Protein AF-A0AAU0MX17-F1 (afdb_monomer_lite)

Structure (mmCIF, N/CA/C/O backbone):
data_AF-A0AAU0MX17-F1
#
_entry.id   AF-A0AAU0MX17-F1
#
loop_
_atom_site.group_PDB
_atom_site.id
_atom_site.type_symbol
_atom_site.label_atom_id
_atom_site.label_alt_id
_atom_site.label_comp_id
_atom_site.label_asym_id
_atom_site.label_entity_id
_atom_site.label_seq_id
_atom_site.pdbx_PDB_ins_code
_atom_site.Cartn_x
_atom_site.Cartn_y
_atom_site.Cartn_z
_atom_site.occupancy
_atom_site.B_iso_or_equiv
_atom_site.auth_seq_id
_atom_site.auth_comp_id
_atom_site.auth_asym_id
_atom_site.auth_atom_id
_atom_site.pdbx_PDB_model_num
ATOM 1 N N . MET A 1 1 ? -10.343 1.670 16.034 1.00 87.38 1 MET A N 1
ATOM 2 C CA . MET A 1 1 ? -10.705 1.645 14.603 1.00 87.38 1 MET A CA 1
ATOM 3 C C . MET A 1 1 ? -11.969 0.818 14.427 1.00 87.38 1 MET A C 1
ATOM 5 O O . MET A 1 1 ? -12.067 -0.220 15.071 1.00 87.38 1 MET A O 1
ATOM 9 N N . ASP A 1 2 ? -12.922 1.293 13.625 1.00 90.56 2 ASP A N 1
ATOM 10 C CA . ASP A 1 2 ? -14.184 0.595 13.323 1.00 90.56 2 ASP A CA 1
ATOM 11 C C . ASP A 1 2 ? -13.958 -0.623 12.399 1.00 90.56 2 ASP A C 1
ATOM 13 O O . ASP A 1 2 ? -13.023 -0.615 11.596 1.00 90.56 2 ASP A O 1
ATOM 17 N N . GLU A 1 3 ? -14.795 -1.664 12.490 1.00 91.25 3 GLU A N 1
ATOM 18 C CA . GLU A 1 3 ? -14.645 -2.885 11.677 1.00 91.25 3 GLU A CA 1
ATOM 19 C C . GLU A 1 3 ? -14.790 -2.643 10.168 1.00 91.25 3 GLU A C 1
ATOM 21 O O . GLU A 1 3 ? -14.096 -3.290 9.385 1.00 91.25 3 GLU A O 1
ATOM 26 N N . SER A 1 4 ? -15.617 -1.685 9.740 1.00 91.31 4 SER A N 1
ATOM 27 C CA . SER A 1 4 ? -15.722 -1.300 8.324 1.00 91.31 4 SER A CA 1
ATOM 28 C C . SER A 1 4 ? -14.387 -0.770 7.788 1.00 91.31 4 SER A C 1
ATOM 30 O O . SER A 1 4 ? -13.949 -1.155 6.703 1.00 91.31 4 SER A O 1
ATOM 32 N N . ILE A 1 5 ? -13.686 0.033 8.592 1.00 94.38 5 ILE A N 1
ATOM 33 C CA . ILE A 1 5 ? -12.375 0.598 8.258 1.00 94.38 5 ILE A CA 1
ATOM 34 C C . ILE A 1 5 ? -11.295 -0.487 8.274 1.00 94.38 5 ILE A C 1
ATOM 36 O O . ILE A 1 5 ? -10.513 -0.59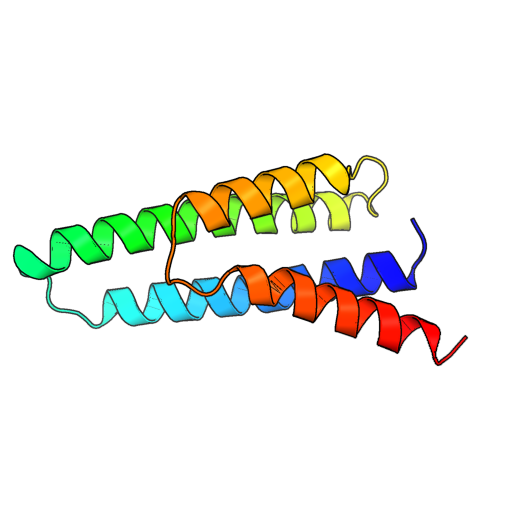3 7.329 1.00 94.38 5 ILE A O 1
ATOM 40 N N . LYS A 1 6 ? -11.288 -1.362 9.289 1.00 94.56 6 LYS A N 1
ATOM 41 C CA . LYS A 1 6 ? -10.379 -2.520 9.314 1.00 94.56 6 LYS A CA 1
ATOM 42 C C . LYS A 1 6 ? -10.586 -3.421 8.095 1.00 94.56 6 LYS A C 1
ATOM 44 O O . LYS A 1 6 ? -9.618 -3.885 7.499 1.00 94.56 6 LYS A O 1
ATOM 49 N N . SER A 1 7 ? -11.838 -3.661 7.702 1.00 93.62 7 SER A N 1
ATOM 50 C CA . SER A 1 7 ? -12.177 -4.434 6.504 1.00 93.62 7 SER A CA 1
ATOM 51 C C . SER A 1 7 ? -11.662 -3.764 5.228 1.00 93.62 7 SER A C 1
ATOM 53 O O . SER A 1 7 ? -11.069 -4.440 4.386 1.00 93.62 7 SER A O 1
ATOM 55 N N . ALA A 1 8 ? -11.804 -2.442 5.103 1.00 95.50 8 ALA A N 1
ATOM 56 C CA . ALA A 1 8 ? -11.250 -1.684 3.983 1.00 95.50 8 ALA A CA 1
ATOM 57 C C . ALA A 1 8 ? -9.718 -1.802 3.908 1.00 95.50 8 ALA A C 1
ATOM 59 O O . ALA A 1 8 ? -9.172 -2.064 2.838 1.00 95.50 8 ALA A O 1
ATOM 60 N N . TYR A 1 9 ? -9.017 -1.720 5.042 1.00 96.38 9 TYR A N 1
ATOM 61 C CA . TYR A 1 9 ? -7.568 -1.927 5.094 1.00 96.38 9 TYR A CA 1
ATOM 62 C C . TYR A 1 9 ? -7.140 -3.358 4.746 1.00 96.38 9 TYR A C 1
ATOM 64 O O . TYR A 1 9 ? -6.151 -3.555 4.035 1.00 96.38 9 TYR A O 1
ATOM 72 N N . ARG A 1 10 ? -7.891 -4.370 5.195 1.00 94.62 10 ARG A N 1
ATOM 73 C CA . ARG A 1 10 ? -7.667 -5.773 4.805 1.00 94.62 10 ARG A CA 1
ATOM 74 C C . ARG A 1 10 ? -7.833 -5.954 3.294 1.00 94.62 10 ARG A C 1
ATOM 76 O O . ARG A 1 10 ? -6.991 -6.587 2.657 1.00 94.62 10 ARG A O 1
ATOM 83 N N . HIS A 1 11 ? -8.880 -5.365 2.717 1.00 94.06 11 HIS A N 1
ATOM 84 C CA . HIS A 1 11 ? -9.138 -5.396 1.278 1.00 94.06 11 HIS A CA 1
ATOM 85 C C . HIS A 1 11 ? -8.035 -4.690 0.473 1.00 94.06 11 HIS A C 1
ATOM 87 O O . HIS A 1 11 ? -7.536 -5.238 -0.515 1.00 94.06 11 HIS A O 1
ATOM 93 N N . LEU A 1 12 ? -7.592 -3.519 0.940 1.00 95.56 12 LEU A N 1
ATOM 94 C CA . LEU A 1 12 ? -6.469 -2.791 0.359 1.00 95.56 12 LEU A CA 1
ATOM 95 C C . LEU A 1 12 ? -5.196 -3.648 0.349 1.00 95.56 12 LEU A C 1
ATOM 97 O O . LEU A 1 12 ? -4.540 -3.768 -0.684 1.00 95.56 12 LEU A O 1
ATOM 101 N N . GLY A 1 13 ? -4.871 -4.290 1.473 1.00 93.12 13 GLY A N 1
ATOM 102 C CA . GLY A 1 13 ? -3.697 -5.153 1.586 1.00 93.12 13 GLY A CA 1
ATOM 103 C C . GLY A 1 13 ? -3.714 -6.348 0.626 1.00 93.12 13 GLY A C 1
ATOM 104 O O . GLY A 1 13 ? -2.698 -6.649 -0.003 1.00 93.12 13 GLY A O 1
ATOM 105 N N . LEU A 1 14 ? -4.871 -6.995 0.455 1.00 90.44 14 LEU A N 1
ATOM 106 C CA . LEU A 1 14 ? -5.047 -8.092 -0.506 1.00 90.44 14 LEU A CA 1
ATOM 107 C C . LEU A 1 14 ? -4.861 -7.625 -1.955 1.00 90.44 14 LEU A C 1
ATOM 109 O O . LEU A 1 14 ? -4.151 -8.267 -2.732 1.00 90.44 14 LEU A O 1
ATOM 113 N N . THR A 1 15 ? -5.461 -6.490 -2.311 1.00 90.12 15 THR A N 1
ATOM 114 C CA . THR A 1 15 ? -5.358 -5.928 -3.665 1.00 90.12 15 THR A CA 1
ATOM 115 C C . THR A 1 15 ? -3.929 -5.485 -3.975 1.00 90.12 15 THR A C 1
ATOM 117 O O . THR A 1 15 ? -3.402 -5.761 -5.055 1.00 90.12 15 THR A O 1
ATOM 120 N N . GLY A 1 16 ? -3.260 -4.873 -2.998 1.00 88.62 16 GLY A N 1
ATOM 121 C CA . GLY A 1 16 ? -1.858 -4.484 -3.086 1.00 88.62 16 GLY A CA 1
ATOM 122 C C . GLY A 1 16 ? -0.911 -5.648 -3.355 1.00 88.62 16 GLY A C 1
ATOM 123 O O . GLY A 1 16 ? -0.021 -5.559 -4.204 1.00 88.62 16 GLY A O 1
ATOM 124 N N . TYR A 1 17 ? -1.139 -6.778 -2.685 1.00 86.69 17 TYR A N 1
ATOM 125 C CA . TYR A 1 17 ? -0.372 -7.996 -2.922 1.00 86.69 17 TYR A CA 1
ATOM 126 C C . TYR A 1 17 ? -0.527 -8.509 -4.365 1.00 86.69 17 TYR A C 1
ATOM 128 O O . TYR A 1 17 ? 0.470 -8.833 -5.017 1.00 86.69 17 TYR A O 1
ATOM 136 N N . ALA A 1 18 ? -1.754 -8.524 -4.899 1.00 87.00 18 ALA A N 1
ATOM 137 C CA . ALA A 1 18 ? -2.008 -8.915 -6.287 1.00 87.00 18 ALA A CA 1
ATOM 138 C C . ALA A 1 18 ? -1.312 -7.976 -7.293 1.00 87.00 18 ALA A C 1
ATOM 140 O O . ALA A 1 18 ? -0.726 -8.436 -8.279 1.00 87.00 18 ALA A O 1
ATOM 141 N N . ALA A 1 19 ? -1.301 -6.668 -7.020 1.00 84.69 19 ALA A N 1
ATOM 142 C CA . ALA A 1 19 ? -0.602 -5.692 -7.850 1.00 84.69 19 ALA A CA 1
ATOM 143 C C . ALA A 1 19 ? 0.919 -5.933 -7.873 1.00 84.69 19 ALA A C 1
ATOM 145 O O . ALA A 1 19 ? 1.521 -5.972 -8.949 1.00 84.69 19 ALA A O 1
ATOM 146 N N . ILE A 1 20 ? 1.542 -6.191 -6.715 1.00 87.12 20 ILE A N 1
ATOM 147 C CA . ILE A 1 20 ? 2.974 -6.532 -6.633 1.00 87.12 20 ILE A CA 1
ATOM 148 C C . ILE A 1 20 ? 3.300 -7.782 -7.459 1.00 87.12 20 ILE A C 1
ATOM 150 O O . ILE A 1 20 ? 4.303 -7.802 -8.184 1.00 87.12 20 ILE A O 1
ATOM 154 N N . GLN A 1 21 ? 2.465 -8.822 -7.379 1.00 84.31 21 GLN A N 1
ATOM 155 C CA . GLN A 1 21 ? 2.661 -10.041 -8.167 1.00 84.31 21 GLN A CA 1
ATOM 156 C C . GLN A 1 21 ? 2.594 -9.771 -9.677 1.00 84.31 21 GLN A C 1
ATOM 158 O O . GLN A 1 21 ? 3.395 -10.331 -10.434 1.00 84.31 21 GLN A O 1
ATOM 163 N N . SER A 1 22 ? 1.688 -8.894 -10.114 1.00 82.19 22 SER A N 1
ATOM 164 C CA . SER A 1 22 ? 1.544 -8.498 -11.520 1.00 82.19 22 SER A CA 1
ATOM 165 C C . SER A 1 22 ? 2.792 -7.776 -12.051 1.00 82.19 22 SER A C 1
ATOM 167 O O . SER A 1 22 ? 3.356 -8.170 -13.081 1.00 82.19 22 SER A O 1
ATOM 169 N N . 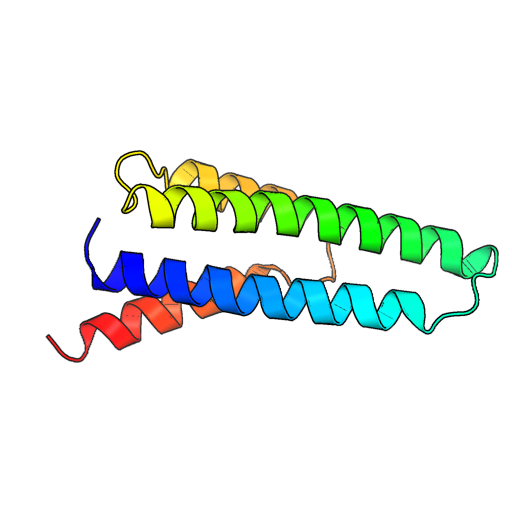ILE A 1 23 ? 3.304 -6.788 -11.303 1.00 77.38 23 ILE A N 1
ATOM 170 C CA . ILE A 1 23 ? 4.535 -6.061 -11.666 1.00 77.38 23 ILE A CA 1
ATOM 171 C C . ILE A 1 23 ? 5.727 -7.031 -11.703 1.00 77.38 23 ILE A C 1
ATOM 173 O O . ILE A 1 23 ? 6.487 -7.061 -12.671 1.00 77.38 23 ILE A O 1
ATOM 177 N N . SER A 1 24 ? 5.858 -7.887 -10.685 1.00 78.50 24 SER A N 1
ATOM 178 C CA . SER A 1 24 ? 6.952 -8.864 -10.590 1.00 78.50 24 SER A CA 1
ATOM 179 C C . SER A 1 24 ? 6.945 -9.874 -11.742 1.00 78.50 24 SER A C 1
ATOM 181 O O . SER A 1 24 ? 8.002 -10.253 -12.246 1.00 78.50 24 SER A O 1
ATOM 183 N N . SER A 1 25 ? 5.761 -10.316 -12.173 1.00 78.75 25 SER A N 1
ATOM 184 C CA . SER A 1 25 ? 5.620 -11.266 -13.282 1.00 78.75 25 SER A CA 1
ATOM 185 C C . SER A 1 25 ? 6.001 -10.631 -14.617 1.00 78.75 25 SER A C 1
ATOM 187 O O . SER A 1 25 ? 6.714 -11.252 -15.403 1.00 78.75 25 SER A O 1
ATOM 189 N N . SER A 1 26 ? 5.619 -9.369 -14.833 1.00 73.50 26 SER A N 1
ATOM 190 C CA . SER A 1 26 ? 5.996 -8.600 -16.027 1.00 73.50 26 SER A CA 1
ATOM 191 C C . SER A 1 26 ? 7.516 -8.447 -16.170 1.00 73.50 26 SER A C 1
ATOM 193 O O . SER A 1 26 ? 8.044 -8.523 -17.278 1.00 73.50 26 SER A O 1
ATOM 195 N N . LEU A 1 27 ? 8.247 -8.323 -15.054 1.00 73.62 27 LEU A N 1
ATOM 196 C CA . LEU A 1 27 ? 9.713 -8.234 -15.060 1.00 73.62 27 LEU A CA 1
ATOM 197 C C . LEU A 1 27 ? 10.414 -9.543 -15.458 1.00 73.62 27 LEU A C 1
ATOM 199 O O . LEU A 1 27 ? 11.495 -9.494 -16.038 1.00 73.62 27 LEU A O 1
ATOM 203 N N . LYS A 1 28 ? 9.821 -10.714 -15.179 1.00 64.94 28 LYS A N 1
ATOM 204 C CA . LYS A 1 28 ? 10.420 -12.023 -15.518 1.00 64.94 28 LYS A CA 1
ATOM 205 C C . LYS A 1 28 ? 10.420 -12.327 -17.020 1.00 64.94 28 LYS A C 1
ATOM 207 O O . LYS A 1 28 ? 11.206 -13.160 -17.458 1.00 64.94 28 LYS A O 1
ATOM 212 N N . VAL A 1 29 ? 9.541 -11.689 -17.793 1.00 59.34 29 VAL A N 1
ATOM 213 C CA . VAL A 1 29 ? 9.337 -11.982 -19.225 1.00 59.34 29 VAL A CA 1
ATOM 214 C C . VAL A 1 29 ? 10.261 -11.147 -20.132 1.00 59.34 29 VAL A C 1
ATOM 216 O O . VAL A 1 29 ? 10.445 -11.479 -21.301 1.00 59.34 29 VAL A O 1
ATOM 219 N N . GLY A 1 30 ? 10.902 -10.093 -19.614 1.00 57.66 30 GLY A N 1
ATOM 220 C CA . GLY A 1 30 ? 11.810 -9.243 -20.392 1.00 57.66 30 GLY A CA 1
ATOM 221 C C . GLY A 1 30 ? 13.247 -9.774 -20.451 1.00 57.66 30 GLY A C 1
ATOM 222 O O . GLY A 1 30 ? 13.925 -9.839 -19.428 1.00 57.66 30 GLY A O 1
ATOM 223 N N . SER A 1 31 ? 13.762 -10.082 -21.648 1.00 53.88 31 SER A N 1
ATOM 224 C CA . SER A 1 31 ? 15.211 -10.223 -21.872 1.00 53.88 31 SER A CA 1
ATOM 225 C C . SER A 1 31 ? 15.919 -8.918 -21.493 1.00 53.88 31 SER A C 1
ATOM 227 O O . SER A 1 31 ? 15.693 -7.877 -22.109 1.00 53.88 31 SER A O 1
ATOM 229 N N . PHE A 1 32 ? 16.766 -8.969 -20.464 1.00 56.28 32 PHE A N 1
ATOM 230 C CA . PHE A 1 32 ? 17.498 -7.811 -19.958 1.00 56.28 32 PHE A CA 1
ATOM 231 C C . PHE A 1 32 ? 18.577 -7.357 -20.951 1.00 56.28 32 PHE A C 1
ATOM 233 O O . PHE A 1 32 ? 19.634 -7.972 -21.053 1.00 56.28 32 PHE A O 1
ATOM 240 N N . ASN A 1 33 ? 18.335 -6.235 -21.626 1.00 58.50 33 ASN A N 1
ATOM 241 C CA . ASN A 1 33 ? 19.366 -5.455 -22.309 1.00 58.50 33 ASN A CA 1
ATOM 242 C C . ASN A 1 33 ? 19.699 -4.208 -21.461 1.00 58.50 33 ASN A C 1
ATOM 244 O O . ASN A 1 33 ? 18.919 -3.801 -20.599 1.00 58.50 33 ASN A O 1
ATOM 248 N N . LEU A 1 34 ? 20.839 -3.548 -21.700 1.00 52.91 34 LEU A N 1
ATOM 249 C CA . LEU A 1 34 ? 21.283 -2.377 -20.912 1.00 52.91 34 LEU A CA 1
ATOM 250 C C . LEU A 1 34 ? 20.237 -1.243 -20.826 1.00 52.91 34 LEU A C 1
ATOM 252 O O . LEU A 1 34 ? 20.126 -0.595 -19.789 1.00 52.91 34 LEU A O 1
ATOM 256 N N . GLY A 1 35 ? 19.425 -1.042 -21.872 1.00 59.66 35 GLY A N 1
ATOM 257 C CA . GLY A 1 35 ? 18.340 -0.049 -21.878 1.00 59.66 35 GLY A CA 1
ATOM 258 C C . GLY A 1 35 ? 17.143 -0.402 -20.983 1.00 59.66 35 GLY A C 1
ATOM 259 O O . GLY A 1 35 ? 16.478 0.494 -20.472 1.00 59.66 35 GLY A O 1
ATOM 260 N N . THR A 1 36 ? 16.885 -1.690 -20.730 1.00 66.06 36 THR A N 1
ATOM 261 C CA . THR A 1 36 ? 15.800 -2.148 -19.842 1.00 66.06 36 THR A CA 1
ATOM 262 C C . THR A 1 36 ? 16.259 -2.306 -18.393 1.00 66.06 36 THR A C 1
ATOM 264 O O . THR A 1 36 ? 15.423 -2.356 -17.494 1.00 66.06 36 THR A O 1
ATOM 267 N N . ALA A 1 37 ? 17.572 -2.330 -18.136 1.00 68.75 37 ALA A N 1
ATOM 268 C CA . ALA A 1 37 ? 18.138 -2.466 -16.793 1.00 68.75 37 ALA A CA 1
ATOM 269 C C . ALA A 1 37 ? 17.772 -1.289 -15.870 1.00 68.75 37 ALA A C 1
ATOM 271 O O . ALA A 1 37 ? 17.454 -1.502 -14.701 1.00 68.75 37 ALA A O 1
ATOM 272 N N . GLY A 1 38 ? 17.758 -0.057 -16.396 1.00 73.19 38 GLY A N 1
ATOM 273 C CA . GLY A 1 38 ? 17.339 1.126 -15.637 1.00 73.19 38 GLY A CA 1
ATOM 274 C C . GLY A 1 38 ? 15.866 1.064 -15.230 1.00 73.19 38 GLY A C 1
ATOM 275 O O . GLY A 1 38 ? 15.535 1.288 -14.068 1.00 73.19 38 GLY A O 1
ATOM 276 N N . HIS A 1 39 ? 14.993 0.677 -16.165 1.00 74.62 39 HIS A N 1
ATOM 277 C CA . HIS A 1 39 ? 13.565 0.519 -15.896 1.00 74.62 39 HIS A CA 1
ATOM 278 C C . HIS A 1 39 ? 13.299 -0.610 -14.892 1.00 74.62 39 HIS A C 1
ATOM 280 O O . HIS A 1 39 ? 12.614 -0.396 -13.897 1.00 74.62 39 HIS A O 1
ATOM 286 N N . ALA A 1 40 ? 13.925 -1.774 -15.084 1.00 77.88 40 ALA A N 1
ATOM 287 C CA . ALA A 1 40 ? 13.800 -2.901 -14.169 1.00 77.88 40 ALA A CA 1
ATOM 288 C C . ALA A 1 40 ? 14.300 -2.569 -12.754 1.00 77.88 40 ALA A C 1
ATOM 290 O O . ALA A 1 40 ? 13.651 -2.935 -11.779 1.00 77.88 40 ALA A O 1
ATOM 291 N N . ASN A 1 41 ? 15.407 -1.832 -12.619 1.00 82.94 41 ASN A N 1
ATOM 292 C CA . ASN A 1 41 ? 15.892 -1.376 -11.317 1.00 82.94 41 ASN A CA 1
ATOM 293 C C . ASN A 1 41 ? 14.875 -0.458 -10.618 1.00 82.94 41 ASN A C 1
ATOM 295 O O . ASN A 1 41 ? 14.618 -0.625 -9.427 1.00 82.94 41 ASN A O 1
ATOM 299 N N . THR A 1 42 ? 14.257 0.475 -11.347 1.00 86.00 42 THR A N 1
ATOM 300 C CA . THR A 1 42 ? 13.188 1.326 -10.801 1.00 86.00 42 THR A CA 1
ATOM 301 C C . THR A 1 42 ? 11.971 0.502 -10.380 1.00 86.00 42 THR A C 1
ATOM 303 O O . THR A 1 42 ? 11.483 0.680 -9.267 1.00 86.00 42 THR A O 1
ATOM 306 N N . SER A 1 43 ? 11.512 -0.443 -11.207 1.00 85.75 43 SER A N 1
ATOM 307 C CA . SER A 1 43 ? 10.372 -1.305 -10.870 1.00 85.75 43 SER A CA 1
ATOM 308 C C . SER A 1 43 ? 10.649 -2.208 -9.664 1.00 85.75 43 SER A C 1
ATOM 310 O O . SER A 1 43 ? 9.764 -2.395 -8.837 1.00 85.75 43 SER A O 1
ATOM 312 N N . LEU A 1 44 ? 11.869 -2.738 -9.516 1.00 87.31 44 LEU A N 1
ATOM 313 C CA . LEU A 1 44 ? 12.254 -3.537 -8.345 1.00 87.31 44 LEU A CA 1
ATOM 314 C C . LEU A 1 44 ? 12.254 -2.704 -7.060 1.00 87.31 44 LEU A C 1
ATOM 316 O O . LEU A 1 44 ? 11.772 -3.172 -6.029 1.00 87.31 44 LEU A O 1
ATOM 320 N N . LYS A 1 45 ? 12.750 -1.462 -7.116 1.00 91.25 45 LYS A N 1
ATOM 321 C CA . LYS A 1 45 ? 12.689 -0.540 -5.975 1.00 91.25 45 LYS A CA 1
ATOM 322 C C . LYS A 1 45 ? 11.248 -0.184 -5.616 1.00 91.25 45 LYS A C 1
ATOM 324 O O . LYS A 1 45 ? 10.904 -0.223 -4.440 1.00 91.25 45 LYS A O 1
ATOM 329 N N . LEU A 1 46 ? 10.398 0.069 -6.614 1.00 91.50 46 LEU A N 1
ATOM 330 C CA . LEU A 1 46 ? 8.970 0.290 -6.395 1.00 91.50 46 LEU A CA 1
ATOM 331 C C . LEU A 1 46 ? 8.307 -0.931 -5.743 1.00 91.50 46 LEU A C 1
ATOM 333 O O . LEU A 1 46 ? 7.597 -0.776 -4.754 1.00 91.50 46 LEU A O 1
ATOM 337 N N . ILE A 1 47 ? 8.569 -2.143 -6.246 1.00 91.56 47 ILE A N 1
ATOM 338 C CA . ILE A 1 47 ? 8.067 -3.387 -5.644 1.00 91.56 47 ILE A CA 1
ATOM 339 C C . ILE A 1 47 ? 8.493 -3.482 -4.179 1.00 91.56 47 ILE A C 1
ATOM 341 O O . ILE A 1 47 ? 7.660 -3.811 -3.338 1.00 91.56 47 ILE A O 1
ATOM 345 N N . ALA A 1 48 ? 9.754 -3.186 -3.858 1.00 92.69 48 ALA A N 1
ATOM 346 C CA . ALA A 1 48 ? 10.239 -3.215 -2.482 1.00 92.69 48 ALA A CA 1
ATOM 347 C C . ALA A 1 48 ? 9.498 -2.197 -1.599 1.00 92.69 48 ALA A C 1
ATOM 349 O O . ALA A 1 48 ? 8.991 -2.571 -0.543 1.00 92.69 48 ALA A O 1
ATOM 350 N N . SER A 1 49 ? 9.353 -0.948 -2.059 1.00 95.06 49 SER A N 1
ATOM 351 C CA . SER A 1 49 ? 8.619 0.100 -1.338 1.00 95.06 49 SER A CA 1
ATOM 352 C C . SER A 1 49 ? 7.151 -0.269 -1.100 1.00 95.06 49 SER A C 1
ATOM 354 O O . SER A 1 49 ? 6.660 -0.132 0.020 1.00 95.06 49 SER A O 1
ATOM 356 N N . LEU A 1 50 ? 6.459 -0.785 -2.122 1.00 94.75 50 LEU A N 1
ATOM 357 C CA . LEU A 1 50 ? 5.073 -1.243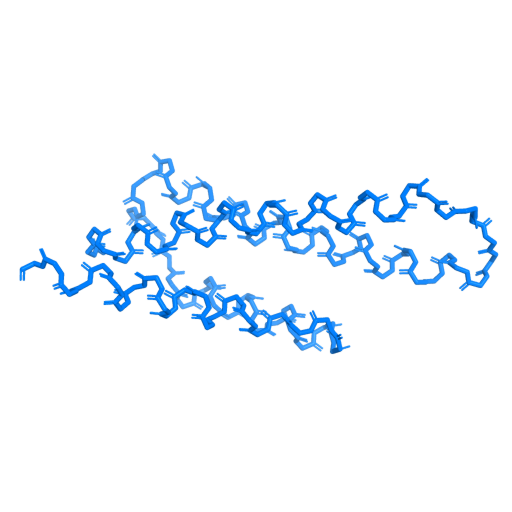 -1.996 1.00 94.75 50 LEU A CA 1
ATOM 358 C C . LEU A 1 50 ? 4.965 -2.462 -1.076 1.00 94.75 50 LEU A C 1
ATOM 360 O O . LEU A 1 50 ? 4.048 -2.530 -0.265 1.00 94.75 50 LEU A O 1
ATOM 364 N N . SER A 1 51 ? 5.901 -3.410 -1.166 1.00 94.56 51 SER A N 1
ATOM 365 C CA . SER A 1 51 ? 5.899 -4.6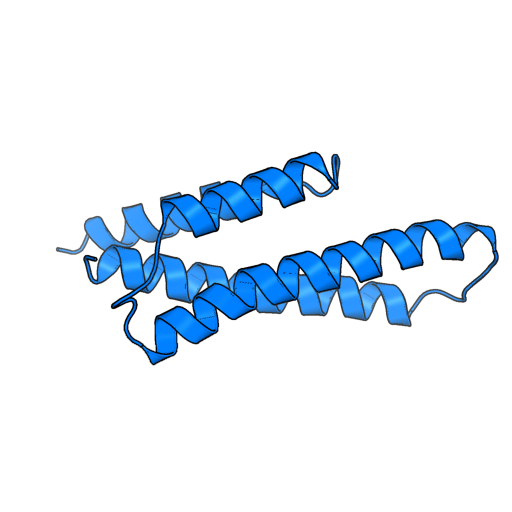14 -0.324 1.00 94.56 51 SER A CA 1
ATOM 366 C C . SER A 1 51 ? 6.068 -4.264 1.148 1.00 94.56 51 SER A C 1
ATOM 368 O O . SER A 1 51 ? 5.403 -4.849 1.995 1.00 94.56 51 SER A O 1
ATOM 370 N N . GLU A 1 52 ? 6.927 -3.296 1.461 1.00 95.06 52 GLU A N 1
ATOM 371 C CA . GLU A 1 52 ? 7.104 -2.821 2.830 1.00 95.06 52 GLU A CA 1
ATOM 372 C C . GLU A 1 52 ? 5.860 -2.078 3.333 1.00 95.06 52 GLU A C 1
ATOM 374 O O . GLU A 1 52 ? 5.391 -2.321 4.447 1.00 95.06 52 GLU A O 1
ATOM 379 N N . TRP A 1 53 ? 5.273 -1.228 2.488 1.00 95.75 53 TRP A N 1
ATOM 380 C CA . TRP A 1 53 ? 4.046 -0.506 2.808 1.00 95.75 53 TRP A CA 1
ATOM 381 C C . TRP A 1 53 ? 2.864 -1.455 3.063 1.00 95.75 53 TRP A C 1
ATOM 383 O O . TRP A 1 53 ? 2.275 -1.413 4.142 1.00 95.75 53 TRP A O 1
ATOM 393 N N . PHE A 1 54 ? 2.569 -2.395 2.159 1.00 95.56 54 PHE A N 1
ATOM 394 C CA . PHE A 1 54 ? 1.535 -3.416 2.385 1.00 95.56 54 PHE A CA 1
ATOM 395 C C . PHE A 1 54 ? 1.904 -4.397 3.507 1.00 95.56 54 PHE A C 1
ATOM 397 O O . PHE A 1 54 ? 1.023 -4.884 4.215 1.00 95.56 54 PHE A O 1
ATOM 404 N N . GLY A 1 55 ? 3.194 -4.656 3.726 1.00 92.56 55 GLY A N 1
ATOM 405 C CA . GLY A 1 55 ? 3.681 -5.451 4.852 1.00 92.56 55 GLY A CA 1
ATOM 406 C C . GLY A 1 55 ? 3.277 -4.854 6.201 1.00 92.56 55 GLY A C 1
ATOM 407 O O . GLY A 1 55 ? 2.876 -5.593 7.102 1.00 92.56 55 GLY A O 1
ATOM 408 N N . SER A 1 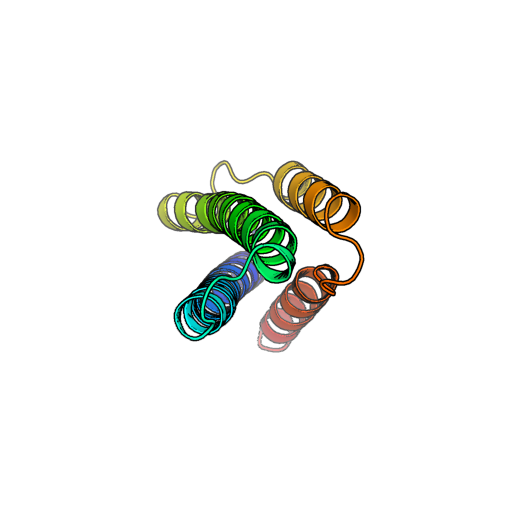56 ? 3.283 -3.521 6.318 1.00 93.62 56 SER A N 1
ATOM 409 C CA . SER A 1 56 ? 2.789 -2.831 7.516 1.00 93.62 56 SER A CA 1
ATOM 410 C C . SER A 1 56 ? 1.294 -3.081 7.763 1.00 93.62 56 SER A C 1
ATOM 412 O O . SER A 1 56 ? 0.913 -3.340 8.904 1.00 93.62 56 SER A O 1
ATOM 414 N N . LEU A 1 57 ? 0.463 -3.142 6.710 1.00 94.06 57 LEU A N 1
ATOM 415 C CA . LEU A 1 57 ? -0.953 -3.520 6.831 1.00 94.06 57 LEU A CA 1
ATOM 416 C C . LEU A 1 57 ? -1.134 -4.970 7.256 1.00 94.06 57 LEU A C 1
ATOM 418 O O . LEU A 1 57 ? -2.024 -5.266 8.047 1.00 94.06 57 LEU A O 1
ATOM 422 N N . MET A 1 58 ? -0.314 -5.888 6.741 1.00 91.81 58 MET A N 1
ATOM 423 C CA . MET A 1 58 ? -0.399 -7.294 7.140 1.00 91.81 58 MET A CA 1
ATOM 424 C C . MET A 1 58 ? -0.025 -7.472 8.612 1.00 91.81 58 MET A C 1
ATOM 426 O O . MET A 1 58 ? -0.713 -8.191 9.335 1.00 91.81 58 MET A O 1
ATOM 430 N N . SER A 1 59 ? 1.013 -6.768 9.071 1.00 92.69 59 SER A N 1
ATOM 431 C CA . SER A 1 59 ? 1.394 -6.729 10.485 1.00 92.69 59 SER A CA 1
ATOM 432 C C . SER A 1 59 ? 0.269 -6.151 11.352 1.00 92.69 59 SER A C 1
ATOM 434 O O . SER A 1 59 ? -0.145 -6.772 12.333 1.00 92.69 59 SER A O 1
ATOM 436 N N . ALA A 1 60 ? -0.299 -5.014 10.938 1.00 93.56 60 ALA A N 1
ATOM 437 C CA . ALA A 1 60 ? -1.436 -4.393 11.608 1.00 93.56 60 ALA A CA 1
ATOM 438 C C . ALA A 1 60 ? -2.656 -5.322 11.659 1.00 93.56 60 ALA A C 1
ATOM 440 O O . ALA A 1 60 ? -3.308 -5.426 12.690 1.00 93.56 60 ALA A O 1
ATOM 441 N N . ASN A 1 61 ? -2.946 -6.059 10.586 1.00 93.50 61 ASN A N 1
ATOM 442 C CA . ASN A 1 61 ? -4.057 -7.002 10.558 1.00 93.50 61 ASN A CA 1
ATOM 443 C C . ASN A 1 61 ? -3.892 -8.133 11.589 1.00 93.50 61 ASN A C 1
ATOM 445 O O . ASN A 1 61 ? -4.858 -8.486 12.261 1.00 93.50 61 ASN A O 1
ATOM 449 N N . VAL A 1 62 ? -2.677 -8.672 11.755 1.00 93.06 62 VAL A N 1
ATOM 450 C CA . VAL A 1 62 ? -2.386 -9.708 12.766 1.00 93.06 62 VAL A CA 1
ATOM 451 C C . VAL A 1 62 ? -2.611 -9.187 14.187 1.00 93.06 62 VAL A C 1
ATOM 453 O O . VAL A 1 62 ? -3.094 -9.927 15.043 1.00 93.06 62 VAL A O 1
ATOM 456 N N . SER A 1 63 ? -2.303 -7.914 14.441 1.00 93.50 63 SER A N 1
ATOM 457 C CA . SER A 1 63 ? -2.520 -7.268 15.740 1.00 93.50 63 SER A CA 1
ATOM 458 C C . SER A 1 63 ? -3.910 -6.640 15.897 1.00 93.50 63 SER A C 1
ATOM 460 O O . SER A 1 63 ? -4.149 -5.933 16.878 1.00 93.50 63 SER A O 1
ATOM 462 N N . ASP A 1 64 ? -4.831 -6.893 14.960 1.00 93.94 64 ASP A N 1
ATOM 463 C CA . ASP A 1 64 ? -6.166 -6.287 14.898 1.00 93.94 64 ASP A CA 1
ATOM 464 C C . ASP A 1 64 ? -6.143 -4.744 14.964 1.00 93.94 64 ASP A C 1
ATOM 466 O O . ASP A 1 64 ? -6.982 -4.093 15.588 1.00 93.94 64 ASP A O 1
ATOM 470 N N . PHE A 1 65 ? -5.145 -4.152 14.306 1.00 95.25 65 PHE A N 1
ATOM 471 C CA . PHE A 1 65 ? -4.937 -2.713 14.153 1.00 95.25 65 PHE A CA 1
ATOM 472 C C . PHE A 1 65 ? -4.773 -1.952 15.481 1.00 95.25 65 PHE A C 1
ATOM 474 O O . PHE A 1 65 ? -4.989 -0.742 15.524 1.00 95.25 65 PHE A O 1
ATOM 481 N N . ARG A 1 66 ? -4.379 -2.626 16.574 1.00 92.50 66 ARG A N 1
ATOM 482 C CA . ARG A 1 66 ? -4.256 -2.005 17.912 1.00 92.50 66 ARG A CA 1
ATOM 483 C C . ARG A 1 66 ? -3.278 -0.831 17.967 1.00 92.50 66 ARG A C 1
ATOM 485 O O . ARG A 1 66 ? -3.559 0.146 18.649 1.00 92.50 66 ARG A O 1
ATOM 492 N N . GLU A 1 67 ? -2.160 -0.935 17.256 1.00 89.62 67 GLU A N 1
ATOM 493 C CA . GLU A 1 67 ? -1.083 0.072 17.221 1.00 89.62 67 GLU A CA 1
ATOM 494 C C . GLU A 1 67 ? -0.934 0.704 15.829 1.00 89.62 67 GLU A C 1
ATOM 496 O O . GLU A 1 67 ? 0.086 1.303 15.506 1.00 89.62 67 GLU A O 1
ATOM 501 N N . PHE A 1 68 ? -1.933 0.534 14.962 1.00 95.56 68 PHE A N 1
ATOM 502 C CA . PHE A 1 68 ? -1.849 1.023 13.594 1.00 95.56 68 PHE A CA 1
ATOM 503 C C . PHE A 1 68 ? -2.096 2.533 13.530 1.00 95.56 68 PHE A C 1
ATOM 505 O O . PHE A 1 68 ? -3.167 3.009 13.908 1.00 95.56 68 PHE A O 1
ATOM 512 N N . SER A 1 69 ? -1.114 3.270 13.012 1.00 95.69 69 SER A N 1
ATOM 513 C CA . SER A 1 69 ? -1.224 4.701 12.734 1.00 95.69 69 SER A CA 1
ATOM 514 C C . SER A 1 69 ? -1.616 4.929 11.274 1.00 95.69 69 SER A C 1
ATOM 516 O O . SER A 1 69 ? -0.812 4.719 10.364 1.00 95.69 69 SER A O 1
ATOM 518 N N . GLU A 1 70 ? -2.856 5.373 11.043 1.00 95.50 70 GLU A N 1
ATOM 519 C CA . GLU A 1 70 ? -3.333 5.713 9.693 1.00 95.50 70 GLU A CA 1
ATOM 520 C C . GLU A 1 70 ? -2.530 6.869 9.083 1.00 95.50 70 GLU A C 1
ATOM 522 O O . GLU A 1 70 ? -2.232 6.857 7.890 1.00 95.50 70 GLU A O 1
ATOM 527 N N . GLU A 1 71 ? -2.155 7.851 9.904 1.00 96.19 71 GLU A N 1
ATOM 528 C CA . GLU A 1 71 ? -1.385 9.016 9.472 1.00 96.19 71 GLU A CA 1
ATOM 529 C C . GLU A 1 71 ? -0.011 8.601 8.941 1.00 96.19 71 GLU A C 1
ATOM 531 O O . GLU A 1 71 ? 0.340 8.940 7.812 1.00 96.19 71 GLU A O 1
ATOM 536 N N . GLU A 1 72 ? 0.742 7.806 9.707 1.00 96.69 72 GLU A N 1
ATOM 537 C CA . GLU A 1 72 ? 2.061 7.324 9.281 1.00 96.69 72 GLU A CA 1
ATOM 538 C C . GLU A 1 72 ? 1.955 6.424 8.047 1.00 96.69 72 GLU A C 1
ATOM 540 O O . GLU A 1 72 ? 2.770 6.514 7.123 1.00 96.69 72 GLU A O 1
ATOM 545 N N . PHE A 1 73 ? 0.925 5.576 8.005 1.00 96.94 73 PHE A N 1
ATOM 546 C CA . PHE A 1 73 ? 0.666 4.691 6.879 1.00 96.94 73 PHE A CA 1
ATOM 547 C C . PHE A 1 73 ? 0.437 5.466 5.573 1.00 96.94 73 PHE A C 1
ATOM 549 O O . PHE A 1 73 ? 1.046 5.141 4.547 1.00 96.94 73 PHE A O 1
ATOM 556 N N . TRP A 1 74 ? -0.405 6.502 5.596 1.00 97.25 74 TRP A N 1
ATOM 557 C CA . TRP A 1 74 ? -0.705 7.312 4.413 1.00 97.25 74 TRP A CA 1
ATOM 558 C C . TRP A 1 74 ? 0.391 8.333 4.087 1.00 97.25 74 TRP A C 1
ATOM 560 O O . TRP A 1 74 ? 0.647 8.583 2.911 1.00 97.25 74 TRP A O 1
ATOM 570 N N . ALA A 1 75 ? 1.115 8.857 5.079 1.00 97.31 75 ALA A N 1
ATOM 571 C CA . ALA A 1 75 ? 2.300 9.684 4.837 1.00 97.31 75 ALA A CA 1
ATOM 572 C C . ALA A 1 75 ? 3.382 8.890 4.086 1.00 97.31 75 ALA A C 1
ATOM 574 O O . ALA A 1 75 ? 4.003 9.382 3.139 1.00 97.31 75 ALA A O 1
ATOM 575 N N . ARG A 1 76 ? 3.566 7.616 4.453 1.00 96.94 76 ARG A N 1
ATOM 576 C CA . ARG A 1 76 ? 4.467 6.711 3.739 1.00 96.94 76 ARG A CA 1
ATOM 577 C C . ARG A 1 76 ? 4.004 6.453 2.305 1.00 96.94 76 ARG A C 1
ATOM 579 O O . ARG A 1 76 ? 4.829 6.486 1.397 1.00 96.94 76 ARG A O 1
ATOM 586 N N . HIS A 1 77 ? 2.708 6.224 2.087 1.00 96.62 77 HIS A N 1
ATOM 587 C CA . HIS A 1 77 ? 2.130 6.090 0.742 1.00 96.62 77 HIS A CA 1
ATOM 588 C C . HIS A 1 77 ? 2.387 7.323 -0.124 1.00 96.62 77 HIS A C 1
ATOM 590 O O . HIS A 1 77 ? 2.854 7.185 -1.254 1.00 96.62 77 HIS A O 1
ATOM 596 N N . GLN A 1 78 ? 2.154 8.518 0.421 1.00 97.00 78 GLN A N 1
ATOM 597 C CA . GLN A 1 78 ? 2.409 9.775 -0.276 1.00 97.00 78 GLN A CA 1
ATOM 598 C C . GLN A 1 78 ? 3.879 9.887 -0.705 1.00 97.00 78 GLN A C 1
ATOM 600 O O . GLN A 1 78 ? 4.157 10.169 -1.868 1.00 97.00 78 GLN A O 1
ATOM 605 N N . SER A 1 79 ? 4.821 9.577 0.193 1.00 97.31 79 SER A N 1
ATOM 606 C CA . SER A 1 79 ? 6.254 9.580 -0.130 1.00 97.31 79 SER A CA 1
ATOM 607 C C . SER A 1 79 ? 6.612 8.607 -1.266 1.00 97.31 79 SER A C 1
ATOM 609 O O . SER A 1 79 ? 7.469 8.906 -2.104 1.00 97.31 79 SER A O 1
ATOM 611 N N . ILE A 1 80 ? 5.934 7.455 -1.345 1.00 95.62 80 ILE A N 1
ATOM 612 C CA . ILE A 1 80 ? 6.091 6.516 -2.463 1.00 95.62 80 ILE A CA 1
ATOM 613 C C . ILE A 1 80 ? 5.533 7.132 -3.756 1.00 95.62 80 ILE A C 1
ATOM 615 O O . ILE A 1 80 ? 6.219 7.089 -4.774 1.00 95.62 80 ILE A O 1
ATOM 619 N N . CYS A 1 81 ? 4.344 7.742 -3.736 1.00 95.19 81 CYS A N 1
ATOM 620 C CA . CYS A 1 81 ? 3.761 8.398 -4.918 1.00 95.19 81 CYS A CA 1
ATOM 621 C C . CYS A 1 81 ? 4.693 9.482 -5.482 1.00 95.19 81 CYS A C 1
ATOM 623 O O . CYS A 1 81 ? 4.978 9.500 -6.679 1.00 95.19 81 CYS A O 1
ATOM 625 N N . GLU A 1 82 ? 5.254 10.317 -4.606 1.00 95.50 82 GLU A N 1
ATOM 626 C CA . GLU A 1 82 ? 6.208 11.372 -4.970 1.00 95.50 82 GLU A CA 1
ATOM 627 C C . GLU A 1 82 ? 7.520 10.815 -5.551 1.00 95.50 82 GLU A C 1
ATOM 629 O O . GLU A 1 82 ? 8.108 11.413 -6.453 1.00 95.50 82 GLU A O 1
ATOM 634 N N . SER A 1 83 ? 7.973 9.653 -5.068 1.00 94.69 83 SER A N 1
ATOM 635 C CA . SER A 1 83 ? 9.202 8.996 -5.538 1.00 94.69 83 SER A CA 1
ATOM 636 C C . SER A 1 83 ? 9.040 8.290 -6.888 1.00 94.69 83 SER A C 1
ATOM 638 O O . SER A 1 83 ? 10.029 8.068 -7.593 1.00 94.69 83 SER A O 1
ATOM 640 N N . TYR A 1 84 ? 7.810 7.920 -7.254 1.00 90.44 84 TYR A N 1
ATOM 641 C CA . TYR A 1 84 ? 7.502 7.153 -8.463 1.00 90.44 84 TYR A CA 1
ATOM 642 C C . TYR A 1 84 ? 6.368 7.802 -9.276 1.00 90.44 84 TYR A C 1
ATOM 644 O O . TYR A 1 84 ? 5.337 7.162 -9.521 1.00 90.44 84 TYR A O 1
ATOM 652 N N . PRO A 1 85 ? 6.554 9.051 -9.753 1.00 86.81 85 PRO A N 1
ATOM 653 C CA . PRO A 1 85 ? 5.553 9.717 -10.572 1.00 86.81 85 PRO A CA 1
ATOM 654 C C . PRO A 1 85 ? 5.318 8.921 -11.866 1.00 86.81 85 PRO A C 1
ATOM 656 O O . PRO A 1 85 ? 6.263 8.505 -12.539 1.00 86.81 85 PRO A O 1
ATOM 659 N N . GLY A 1 86 ? 4.048 8.690 -12.209 1.00 84.38 86 GLY A N 1
ATOM 660 C CA . GLY A 1 86 ? 3.636 7.958 -13.416 1.00 84.38 86 GLY A CA 1
ATOM 661 C C . GLY A 1 86 ? 3.201 6.503 -13.201 1.00 84.38 86 GLY A C 1
ATOM 662 O O . GLY A 1 86 ? 2.731 5.880 -14.148 1.00 84.38 86 GLY A O 1
ATOM 663 N N . TYR A 1 87 ? 3.295 5.970 -11.977 1.00 84.31 87 TYR A N 1
ATOM 664 C CA . TYR A 1 87 ? 2.791 4.628 -11.640 1.00 84.31 87 TYR A CA 1
ATOM 665 C C . TYR A 1 87 ? 1.333 4.607 -11.139 1.00 84.31 87 TYR A C 1
ATOM 667 O O . TYR A 1 87 ? 0.842 3.535 -10.792 1.00 84.31 87 TYR A O 1
ATOM 675 N N . ASN A 1 88 ? 0.643 5.758 -11.132 1.00 89.31 88 ASN A N 1
ATOM 676 C CA . ASN A 1 88 ? -0.750 5.923 -10.684 1.00 89.31 88 ASN A CA 1
ATOM 677 C C . ASN A 1 88 ? -1.023 5.229 -9.336 1.00 89.31 88 ASN A C 1
ATOM 679 O O . ASN A 1 88 ? -1.916 4.392 -9.213 1.00 89.31 88 ASN A O 1
ATOM 683 N N . LEU A 1 89 ? -0.181 5.510 -8.341 1.00 92.44 89 LEU A N 1
ATOM 684 C CA . LEU A 1 89 ? -0.225 4.849 -7.033 1.00 92.44 89 LEU A CA 1
ATOM 685 C C . LEU A 1 89 ? -1.315 5.440 -6.129 1.00 92.44 89 LEU A C 1
ATOM 687 O O . LEU A 1 89 ? -1.693 4.828 -5.129 1.00 92.44 89 LEU A O 1
ATOM 691 N N . GLU A 1 90 ? -1.847 6.601 -6.497 1.00 92.81 90 GLU A N 1
ATOM 692 C CA . GLU A 1 90 ? -2.947 7.305 -5.846 1.00 92.81 90 GLU A CA 1
ATOM 693 C C . GLU A 1 90 ? -4.237 6.471 -5.841 1.00 92.81 90 GLU A C 1
ATOM 695 O O . GLU A 1 90 ? -4.998 6.540 -4.879 1.00 92.81 90 GLU A O 1
ATOM 700 N N . VAL A 1 91 ? -4.407 5.580 -6.828 1.00 93.00 91 VAL A N 1
ATOM 701 C CA . VAL A 1 91 ? -5.552 4.658 -6.948 1.00 93.00 91 VAL A CA 1
ATOM 702 C C . VAL A 1 91 ? -5.777 3.790 -5.704 1.00 93.00 91 VAL A C 1
ATOM 704 O O . VAL A 1 91 ? -6.888 3.338 -5.442 1.00 93.00 91 VAL A O 1
ATOM 707 N N . TYR A 1 92 ? -4.734 3.540 -4.905 1.00 94.19 92 TYR A N 1
ATOM 708 C CA . TYR A 1 92 ? -4.866 2.778 -3.664 1.00 94.19 92 TYR A CA 1
ATOM 709 C C . TYR A 1 92 ? -5.653 3.525 -2.584 1.00 94.19 92 TYR A C 1
ATOM 711 O O . TYR A 1 92 ? -6.291 2.884 -1.748 1.00 94.19 92 TYR A O 1
ATOM 719 N N . LYS A 1 93 ? -5.623 4.861 -2.602 1.00 94.00 93 LYS A N 1
ATOM 720 C CA . LYS A 1 93 ? -6.432 5.682 -1.704 1.00 94.00 93 LYS A CA 1
ATOM 721 C C . LYS A 1 93 ? -7.900 5.629 -2.117 1.00 94.00 93 LYS A C 1
ATOM 723 O O . LYS A 1 93 ? -8.739 5.332 -1.273 1.00 94.00 93 LYS A O 1
ATOM 728 N N . ASP A 1 94 ? -8.176 5.777 -3.410 1.00 93.50 94 ASP A N 1
ATOM 729 C CA . ASP A 1 94 ? -9.530 5.655 -3.963 1.00 93.50 94 ASP A CA 1
ATOM 730 C C . ASP A 1 94 ? -10.132 4.276 -3.644 1.00 93.50 94 ASP A C 1
ATOM 732 O O . ASP A 1 94 ? -11.239 4.173 -3.123 1.00 93.50 94 ASP A O 1
ATOM 736 N N . LEU A 1 95 ? -9.3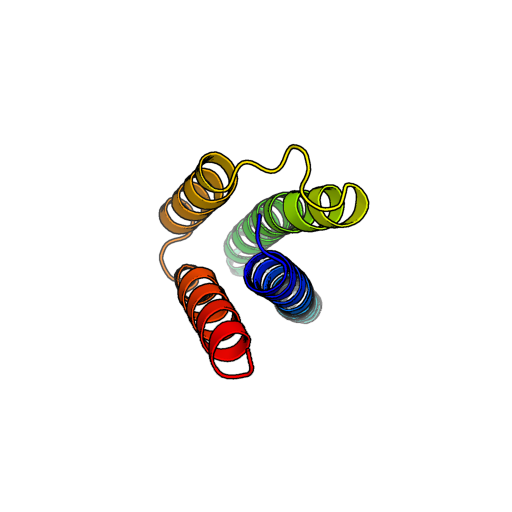58 3.201 -3.846 1.00 93.38 95 LEU A N 1
ATOM 737 C CA . LEU A 1 95 ? -9.775 1.835 -3.520 1.00 93.38 95 LEU A CA 1
ATOM 738 C C . LEU A 1 95 ? -10.140 1.670 -2.037 1.00 93.38 95 LEU A C 1
ATOM 740 O O . LEU A 1 95 ? -11.096 0.963 -1.695 1.00 93.38 95 LEU A O 1
ATOM 744 N N . PHE A 1 96 ? -9.355 2.277 -1.145 1.00 95.31 96 PHE A N 1
ATOM 745 C CA . PHE A 1 96 ? -9.636 2.255 0.284 1.00 95.31 96 PHE A CA 1
ATOM 746 C C . PHE A 1 96 ? -10.922 3.014 0.609 1.00 95.31 96 PHE A C 1
ATOM 748 O O . PHE A 1 96 ? -11.773 2.470 1.312 1.00 95.31 96 PHE A O 1
ATOM 755 N N . GLU A 1 97 ? -11.075 4.231 0.087 1.00 93.88 97 GLU A N 1
ATOM 756 C CA . GLU A 1 97 ? -12.251 5.074 0.312 1.00 93.88 97 GLU A CA 1
ATOM 757 C C . GLU A 1 97 ? -13.525 4.388 -0.191 1.00 93.88 97 GLU A C 1
ATOM 759 O O . GLU A 1 97 ? -14.509 4.296 0.548 1.00 93.88 97 GLU A O 1
ATOM 764 N N . ASP A 1 98 ? -13.485 3.795 -1.385 1.00 92.62 98 ASP A N 1
ATOM 765 C CA . ASP A 1 98 ? -14.581 2.994 -1.928 1.00 92.62 98 ASP A CA 1
ATOM 766 C C . ASP A 1 98 ? -14.936 1.832 -0.996 1.00 92.62 98 ASP A C 1
ATOM 768 O O . ASP A 1 98 ? -16.105 1.637 -0.650 1.00 92.62 98 ASP A O 1
ATOM 772 N N . SER A 1 99 ? -13.937 1.080 -0.531 1.00 91.06 99 SER A N 1
ATOM 773 C CA . SER A 1 99 ? -14.148 -0.068 0.360 1.00 91.06 99 SER A CA 1
ATOM 774 C C . SER A 1 99 ? -14.734 0.352 1.715 1.00 91.06 99 SER A C 1
ATOM 776 O O . SER A 1 99 ? -15.640 -0.302 2.237 1.00 91.06 99 SER A O 1
ATOM 778 N N . ALA A 1 100 ? -14.246 1.461 2.274 1.00 90.88 100 ALA A N 1
ATOM 779 C CA . ALA A 1 100 ? -14.709 2.013 3.542 1.00 90.88 100 ALA A CA 1
ATOM 780 C C . ALA A 1 100 ? -16.157 2.523 3.449 1.00 90.88 100 ALA A C 1
ATOM 782 O O . ALA A 1 100 ? -16.949 2.323 4.373 1.00 90.88 100 ALA A O 1
ATOM 783 N N . ASN A 1 101 ? -16.525 3.132 2.320 1.00 87.31 101 ASN A N 1
ATOM 784 C CA . ASN A 1 101 ? -17.871 3.647 2.081 1.00 87.31 101 ASN A CA 1
ATOM 785 C C . ASN A 1 101 ? -18.892 2.525 1.840 1.00 87.31 101 ASN A C 1
ATOM 787 O O . ASN A 1 101 ? -19.999 2.583 2.378 1.00 87.31 101 ASN A O 1
ATOM 791 N N . HIS A 1 102 ? -18.522 1.464 1.115 1.00 77.12 102 HIS A N 1
ATOM 792 C CA . HIS A 1 102 ? -19.398 0.302 0.918 1.00 77.12 102 HIS A CA 1
ATOM 793 C C . HIS A 1 102 ? -19.657 -0.465 2.224 1.00 77.12 102 HIS A C 1
ATOM 795 O O . HIS A 1 102 ? -20.765 -0.956 2.438 1.00 77.12 102 HIS A O 1
ATOM 801 N N . GLY A 1 103 ? -18.676 -0.523 3.132 1.00 62.88 103 GLY A N 1
ATOM 802 C CA . GLY A 1 103 ? -18.838 -1.148 4.449 1.00 62.88 103 GLY A CA 1
ATOM 803 C C . GLY A 1 103 ? -19.820 -0.423 5.379 1.00 62.88 103 GLY A C 1
ATOM 804 O O . GLY A 1 103 ? -20.337 -1.038 6.306 1.00 62.88 103 GLY A O 1
ATOM 805 N N . ARG A 1 104 ? -20.108 0.862 5.130 1.00 58.91 104 ARG A N 1
ATOM 806 C CA . ARG A 1 104 ? -21.028 1.685 5.938 1.00 58.91 104 ARG A CA 1
ATOM 807 C C . ARG A 1 104 ? -22.485 1.640 5.477 1.00 58.91 104 ARG A C 1
ATOM 809 O O . ARG A 1 104 ? -23.360 2.009 6.249 1.00 58.91 104 ARG A O 1
ATOM 816 N N . GLY A 1 105 ? -22.755 1.200 4.247 1.00 53.81 105 GLY A N 1
ATOM 817 C CA . GLY A 1 105 ? -24.111 1.154 3.682 1.00 53.81 105 GLY A CA 1
ATOM 818 C C . GLY A 1 105 ? -24.987 -0.008 4.172 1.00 53.81 105 GLY A C 1
ATOM 819 O O . GLY A 1 105 ? -26.174 -0.025 3.865 1.00 53.81 105 GLY A O 1
ATOM 820 N N . ASN A 1 106 ? -24.418 -0.960 4.920 1.00 46.75 106 ASN A N 1
ATOM 821 C CA . ASN A 1 106 ? -25.090 -2.182 5.387 1.00 46.75 106 ASN A CA 1
ATOM 822 C C . ASN A 1 106 ? -25.248 -2.268 6.922 1.00 46.75 106 ASN A C 1
ATOM 824 O O . ASN A 1 106 ? -25.531 -3.354 7.431 1.00 46.75 106 ASN A O 1
ATOM 828 N N . SER A 1 107 ? -25.054 -1.160 7.646 1.00 43.31 107 SER A N 1
ATOM 829 C CA . SER A 1 107 ? -25.142 -1.096 9.116 1.00 43.31 107 SER A CA 1
ATOM 830 C C . SER A 1 107 ? -26.439 -0.463 9.607 1.00 43.31 107 SER A C 1
ATOM 832 O O . SER A 1 107 ? -26.846 0.566 9.022 1.00 43.31 107 SER A O 1
#

Radius of gyration: 15.56 Å; chains: 1; bounding box: 46×23×40 Å

Sequence (107 aa):
MDESIKSAYRHLGLTGYAAIQSISSSLKVGSFNLGTAGHANTSLKLIASLSEWFGSLMSANVSDFREFSEEEFWARHQSICESYPGYNLEVYKDLFEDSANHGRGNS

Organism: NCBI:txid407164

pLDDT: mean 86.08, std 13.04, range [43.31, 97.31]

Secondary structure (DSSP, 8-state):
--HHHHHHHHHHHHHHHHHHHHHHHHHHTS---HHHHHHHHHHHHHHHHHHHHHHHHHHHHHTTTTT--HHHHHHHHHHHHHHSTTS-TTHHHHHHHHHHHHHHTT-

Foldseek 3Di:
DDPLLLQLLVVLLVVLVVVLVVLVVVLVPDDDDPVCVVVSVVSVVLSVLSCVLSVLSVVCVVVVVPPPDPVVSVVSLVVSCVVDPPPPSCVSVVSSVVSSVVSPVPD